Protein AF-A0A949GL01-F1 (afdb_monomer_lite)

Radius of gyration: 12.79 Å; chains: 1; bounding box: 28×23×31 Å

Sequence (59 aa):
MVTFFTAWGYDVTYLEFAAALTSAIGVWYGTTTKRVTWPWWIISSSLYGIFFWKVDLIA

Secondary structure (DSSP, 8-state):
--EEEEETTEEEEHHHHHHHHHHHHHHHHHHTT-TTHHHHHHHHHHHHHHHHHHTT---

Structure (mmCIF, N/CA/C/O backbone):
data_AF-A0A949GL01-F1
#
_entry.id   AF-A0A949GL01-F1
#
loop_
_atom_site.group_PDB
_atom_site.id
_atom_site.type_symbol
_atom_site.label_atom_id
_atom_site.label_alt_id
_atom_site.label_comp_id
_atom_site.label_asym_id
_atom_site.label_entity_id
_atom_site.label_seq_id
_atom_site.pdbx_PDB_ins_code
_atom_site.Cartn_x
_atom_site.Cartn_y
_atom_site.Cartn_z
_atom_site.occupancy
_atom_site.B_iso_or_equiv
_atom_site.auth_seq_id
_atom_site.auth_comp_id
_atom_site.auth_asym_id
_atom_site.auth_atom_id
_atom_site.pdbx_PDB_model_num
ATOM 1 N N . MET A 1 1 ? -8.243 -5.091 14.249 1.00 71.56 1 MET A N 1
ATOM 2 C CA . MET A 1 1 ? -7.250 -4.318 13.467 1.00 71.56 1 MET A CA 1
ATOM 3 C C . MET A 1 1 ? -6.713 -3.217 14.366 1.00 71.56 1 MET A C 1
ATOM 5 O O . MET A 1 1 ? -7.481 -2.736 15.184 1.00 71.56 1 MET A O 1
ATOM 9 N N . VAL A 1 2 ? -5.426 -2.870 14.276 1.00 85.88 2 VAL 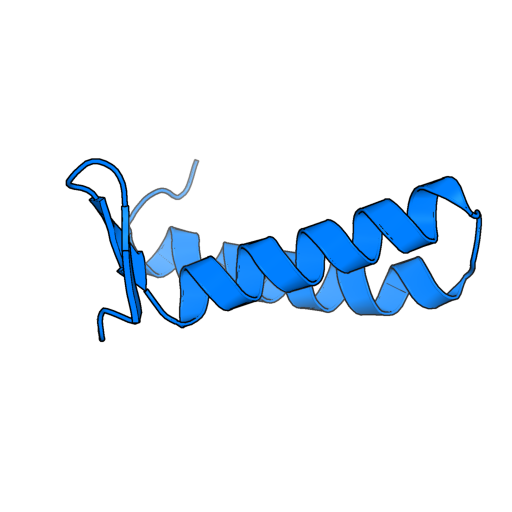A N 1
ATOM 10 C CA . VAL A 1 2 ? -4.867 -1.741 15.040 1.00 85.88 2 VAL A CA 1
ATOM 11 C C . VAL A 1 2 ? -4.866 -0.513 14.135 1.00 85.88 2 VAL A C 1
ATOM 13 O O . VAL A 1 2 ? -4.286 -0.556 13.044 1.00 85.88 2 VAL A O 1
ATOM 16 N N . THR A 1 3 ? -5.543 0.543 14.578 1.00 91.31 3 THR A N 1
ATOM 17 C CA . THR A 1 3 ? -5.594 1.839 13.895 1.00 91.31 3 THR A CA 1
ATOM 18 C C . THR A 1 3 ? -4.227 2.515 13.967 1.00 91.31 3 THR A C 1
ATOM 20 O O . THR A 1 3 ? -3.608 2.548 15.029 1.00 91.31 3 THR A O 1
ATOM 23 N N . PHE A 1 4 ? -3.748 3.024 12.831 1.00 94.75 4 PHE A N 1
ATOM 24 C CA . PHE A 1 4 ? -2.509 3.796 12.736 1.00 94.75 4 PHE A CA 1
ATOM 25 C C . PHE A 1 4 ? -2.794 5.299 12.835 1.00 94.75 4 PHE A C 1
ATOM 27 O O . PHE A 1 4 ? -2.175 5.984 13.645 1.00 94.75 4 PHE A O 1
ATOM 34 N N . PHE A 1 5 ? -3.753 5.804 12.052 1.00 95.75 5 PHE A N 1
ATOM 35 C CA . PHE A 1 5 ? -4.256 7.176 12.153 1.00 95.75 5 PHE A CA 1
ATOM 36 C C . PHE A 1 5 ? -5.689 7.271 11.636 1.00 95.75 5 PHE A C 1
ATOM 38 O O . PHE A 1 5 ? -6.135 6.431 10.859 1.00 95.75 5 PHE A O 1
ATOM 45 N N . THR A 1 6 ? -6.382 8.333 12.030 1.00 95.88 6 THR A N 1
ATOM 46 C CA . THR A 1 6 ? -7.704 8.670 11.505 1.00 95.88 6 THR A CA 1
ATOM 47 C C . THR A 1 6 ? -7.564 9.823 10.519 1.00 95.88 6 THR A C 1
ATOM 49 O O . THR A 1 6 ? -6.931 10.837 10.823 1.00 95.88 6 THR A O 1
ATOM 52 N N . ALA A 1 7 ? -8.168 9.693 9.343 1.00 93.69 7 ALA A N 1
ATOM 53 C CA . ALA A 1 7 ? -8.277 10.773 8.371 1.00 93.69 7 ALA A CA 1
ATOM 54 C C . ALA A 1 7 ? -9.708 10.841 7.851 1.00 93.69 7 ALA A C 1
ATOM 56 O O . ALA A 1 7 ? -10.276 9.828 7.465 1.00 93.69 7 ALA A O 1
ATOM 57 N N . TRP A 1 8 ? -10.300 12.039 7.850 1.00 94.62 8 TRP A N 1
ATOM 58 C CA . TRP A 1 8 ? -11.667 12.258 7.353 1.00 94.62 8 TRP A CA 1
ATOM 59 C C . TRP A 1 8 ? -12.728 11.368 8.028 1.00 94.62 8 TRP A C 1
ATOM 61 O O . TRP A 1 8 ? -13.700 10.965 7.399 1.00 94.62 8 TRP A O 1
ATOM 71 N N . GLY A 1 9 ? -12.535 11.045 9.313 1.00 92.06 9 GLY A N 1
ATOM 72 C CA . GLY A 1 9 ? -13.422 10.146 10.060 1.00 92.06 9 GLY A CA 1
ATOM 73 C C . GLY A 1 9 ? -13.266 8.659 9.717 1.00 92.06 9 GLY A C 1
ATOM 74 O O . GLY A 1 9 ? -14.046 7.853 10.212 1.00 92.06 9 GLY A O 1
ATOM 75 N N . TYR A 1 10 ? -12.273 8.294 8.900 1.00 92.31 10 TYR A N 1
ATOM 76 C CA . TYR A 1 10 ? -11.926 6.914 8.572 1.00 92.31 10 TYR A CA 1
ATOM 77 C C . TYR A 1 10 ? -10.632 6.494 9.275 1.00 92.31 10 TYR A C 1
ATOM 79 O O . TYR A 1 10 ? -9.609 7.182 9.196 1.00 92.31 10 TYR A O 1
ATOM 87 N N . ASP A 1 11 ? -10.686 5.354 9.957 1.00 94.00 11 ASP A N 1
ATOM 88 C CA . ASP A 1 11 ? -9.557 4.775 10.674 1.00 94.00 11 ASP A CA 1
ATOM 89 C C . ASP A 1 11 ? -8.685 3.950 9.730 1.00 94.00 11 ASP A C 1
ATOM 91 O O . ASP A 1 11 ? -9.004 2.817 9.371 1.00 94.00 11 ASP A O 1
ATOM 95 N N . VAL A 1 12 ? -7.537 4.512 9.367 1.00 94.56 12 VAL A N 1
ATOM 96 C CA . VAL A 1 12 ? -6.550 3.840 8.529 1.00 94.56 12 VAL A CA 1
ATOM 97 C C . VAL A 1 12 ? -5.711 2.914 9.396 1.00 94.56 12 VAL A C 1
ATOM 99 O O . VAL A 1 12 ? -5.095 3.319 10.388 1.00 94.56 12 VAL A O 1
ATOM 102 N N . THR A 1 13 ? -5.646 1.647 9.005 1.00 95.25 13 THR A N 1
ATOM 103 C CA . THR A 1 13 ? -4.852 0.639 9.719 1.00 95.25 13 THR A CA 1
ATOM 104 C C . THR A 1 13 ? -3.400 0.628 9.251 1.00 95.25 13 THR A C 1
ATOM 106 O O . THR A 1 13 ? -3.088 1.043 8.137 1.00 95.25 13 THR A O 1
ATOM 109 N N . TYR A 1 14 ? -2.494 0.076 10.064 1.00 94.56 14 TYR A N 1
ATOM 110 C CA . TYR A 1 14 ? -1.093 -0.113 9.652 1.00 94.56 14 TYR A CA 1
ATOM 111 C C . TYR A 1 14 ? -0.954 -0.904 8.345 1.00 94.56 14 TYR A C 1
ATOM 113 O O . TYR A 1 14 ? -0.082 -0.609 7.531 1.00 94.56 14 TYR A O 1
ATOM 121 N N . LEU A 1 15 ? -1.809 -1.911 8.148 1.00 94.38 15 LEU A N 1
ATOM 122 C CA . LEU A 1 15 ? -1.767 -2.774 6.971 1.00 94.38 15 LEU A CA 1
ATOM 123 C C . LEU A 1 15 ? -2.210 -2.020 5.716 1.00 94.38 15 LEU A C 1
ATOM 125 O O . LEU A 1 15 ? -1.546 -2.105 4.688 1.00 94.38 15 LEU A O 1
ATOM 129 N N . GLU A 1 16 ? -3.293 -1.255 5.822 1.00 94.50 16 GLU A N 1
ATOM 130 C CA . GLU A 1 16 ? -3.790 -0.411 4.738 1.00 94.50 16 GLU A CA 1
ATOM 131 C C . GLU A 1 16 ? -2.787 0.689 4.380 1.00 94.50 16 GLU A C 1
ATOM 133 O O . GLU A 1 16 ? -2.451 0.871 3.211 1.00 94.50 16 GLU A O 1
ATOM 138 N N . PHE A 1 17 ? -2.225 1.362 5.387 1.00 95.31 17 PHE A N 1
ATOM 139 C CA . PHE A 1 17 ? -1.195 2.371 5.172 1.00 95.31 17 PHE A CA 1
ATOM 140 C C . PHE A 1 17 ? 0.047 1.786 4.486 1.00 95.31 17 PHE A C 1
ATOM 142 O O . PHE A 1 17 ? 0.555 2.371 3.531 1.00 95.31 17 PHE A O 1
ATOM 149 N N . ALA A 1 18 ? 0.523 0.615 4.922 1.00 96.06 18 ALA A N 1
ATOM 150 C CA . ALA A 1 18 ? 1.658 -0.058 4.293 1.00 96.06 18 ALA A CA 1
ATOM 151 C C . ALA A 1 18 ? 1.350 -0.492 2.847 1.00 96.06 18 ALA A C 1
ATOM 153 O O . ALA A 1 18 ? 2.196 -0.320 1.963 1.00 96.06 18 ALA A O 1
ATOM 154 N N . ALA A 1 19 ? 0.146 -1.010 2.582 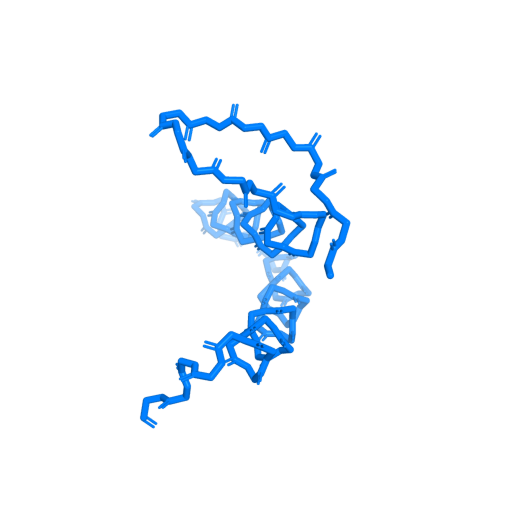1.00 95.62 19 ALA A N 1
ATOM 155 C CA . ALA A 1 19 ? -0.310 -1.359 1.235 1.00 95.62 19 ALA A CA 1
ATOM 156 C C . ALA A 1 19 ? -0.316 -0.128 0.310 1.00 95.62 19 ALA A C 1
ATOM 158 O O . ALA A 1 19 ? 0.255 -0.158 -0.785 1.00 95.62 19 ALA A O 1
ATOM 159 N N . ALA A 1 20 ? -0.879 0.988 0.779 1.00 95.75 20 ALA A N 1
ATOM 160 C CA . ALA A 1 20 ? -0.924 2.242 0.036 1.00 95.75 20 ALA A CA 1
ATOM 161 C C . ALA A 1 20 ? 0.476 2.832 -0.200 1.00 95.75 20 ALA A C 1
ATOM 163 O O . ALA A 1 20 ? 0.806 3.211 -1.326 1.00 95.75 20 ALA A O 1
ATOM 164 N N . LEU A 1 21 ? 1.331 2.858 0.828 1.00 97.00 21 LEU A N 1
ATOM 165 C CA . LEU A 1 21 ? 2.685 3.409 0.745 1.00 97.00 21 LEU A CA 1
ATOM 166 C C . LEU A 1 21 ? 3.569 2.616 -0.226 1.00 97.00 21 LEU A C 1
ATOM 168 O O . LEU A 1 21 ? 4.229 3.200 -1.086 1.00 97.00 21 LEU A O 1
ATOM 172 N N . THR A 1 22 ? 3.569 1.286 -0.122 1.00 96.38 22 THR A N 1
ATOM 173 C CA . THR A 1 22 ? 4.344 0.418 -1.028 1.00 96.38 22 THR A CA 1
ATOM 174 C C . THR A 1 22 ? 3.871 0.549 -2.475 1.00 96.38 22 THR A C 1
ATOM 176 O O . THR A 1 22 ? 4.698 0.596 -3.388 1.00 96.38 22 THR A O 1
ATOM 179 N N . SER A 1 23 ? 2.561 0.707 -2.688 1.00 95.69 23 SER A N 1
ATOM 180 C CA . SER A 1 23 ? 1.995 1.000 -4.005 1.00 95.69 23 SER A CA 1
ATOM 181 C C . SER A 1 23 ? 2.457 2.355 -4.546 1.00 95.69 23 SER A C 1
ATOM 183 O O . SER A 1 23 ? 2.890 2.438 -5.696 1.00 95.69 23 SER A O 1
ATOM 185 N N . ALA A 1 24 ? 2.433 3.411 -3.728 1.00 96.31 24 ALA A N 1
ATOM 186 C CA . ALA A 1 24 ? 2.888 4.743 -4.129 1.00 96.31 24 ALA A CA 1
ATOM 187 C C . ALA A 1 24 ? 4.371 4.745 -4.545 1.00 96.31 24 ALA A C 1
ATOM 189 O O . ALA A 1 24 ? 4.722 5.306 -5.585 1.00 96.31 24 ALA A O 1
ATOM 190 N N . ILE A 1 25 ? 5.232 4.053 -3.788 1.00 95.81 25 ILE A N 1
ATOM 191 C CA . ILE A 1 25 ? 6.652 3.876 -4.132 1.00 95.81 25 ILE A CA 1
ATOM 192 C C . ILE A 1 25 ? 6.800 3.106 -5.453 1.00 95.81 25 ILE A C 1
ATOM 194 O O . ILE A 1 25 ? 7.588 3.502 -6.315 1.00 95.81 25 ILE A O 1
ATOM 198 N N . GLY A 1 26 ? 6.026 2.033 -5.643 1.00 94.62 26 GLY A N 1
ATOM 199 C CA . GLY A 1 26 ? 6.005 1.274 -6.893 1.00 94.62 26 GLY A CA 1
ATOM 200 C C . GLY A 1 26 ? 5.636 2.141 -8.098 1.00 94.62 26 GLY A C 1
ATOM 201 O O . GLY A 1 26 ? 6.345 2.127 -9.104 1.00 94.62 26 GLY A O 1
ATOM 202 N N 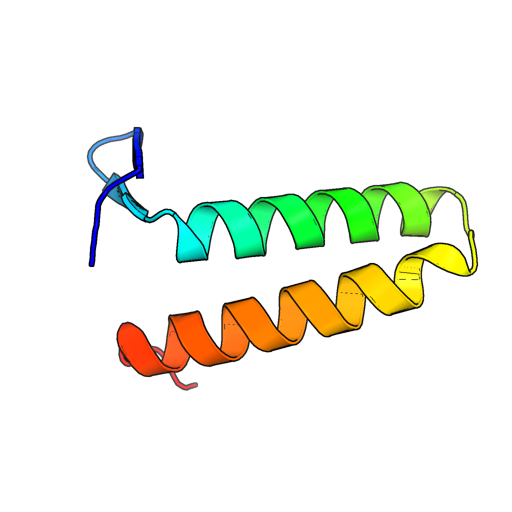. VAL A 1 27 ? 4.584 2.956 -7.990 1.00 95.12 27 VAL A N 1
ATOM 203 C CA . VAL A 1 27 ? 4.175 3.894 -9.051 1.00 95.12 27 VAL A CA 1
ATOM 204 C C . VAL A 1 27 ? 5.266 4.930 -9.322 1.00 95.12 27 VAL A C 1
ATOM 206 O O . VAL A 1 27 ? 5.603 5.155 -10.483 1.00 95.12 27 VAL A O 1
ATOM 209 N N . TRP A 1 28 ? 5.881 5.500 -8.282 1.00 94.31 28 TRP A N 1
ATOM 210 C CA . TRP A 1 28 ? 6.984 6.455 -8.430 1.00 94.31 28 TRP A C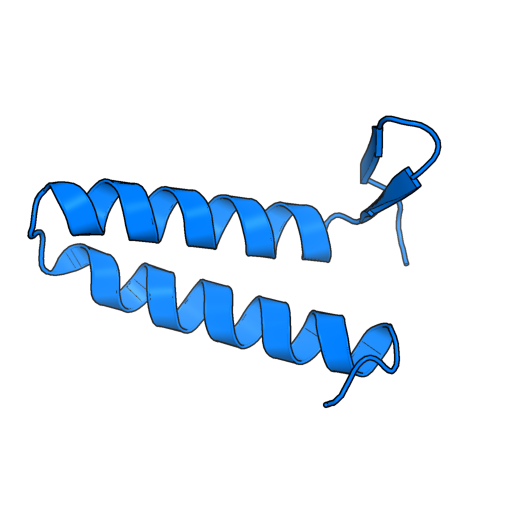A 1
ATOM 211 C C . TRP A 1 28 ? 8.185 5.857 -9.171 1.00 94.31 28 TRP A C 1
ATOM 213 O O . TRP A 1 28 ? 8.752 6.475 -10.071 1.00 94.31 28 TRP A O 1
ATOM 223 N N . TYR A 1 29 ? 8.578 4.623 -8.852 1.00 93.00 29 TYR A N 1
ATOM 224 C CA . TYR A 1 29 ? 9.622 3.954 -9.626 1.00 93.00 29 TYR A CA 1
ATOM 225 C C . TYR A 1 29 ? 9.160 3.614 -11.049 1.00 93.00 29 TYR A C 1
ATOM 227 O O . TYR A 1 29 ? 9.969 3.705 -11.980 1.00 93.00 29 TYR A O 1
ATOM 235 N N . GLY A 1 30 ? 7.873 3.300 -11.227 1.00 91.00 30 GLY A N 1
ATOM 236 C CA . GLY A 1 30 ? 7.227 3.059 -12.516 1.00 91.00 30 GLY A CA 1
ATOM 237 C C . GLY A 1 30 ? 7.323 4.247 -13.470 1.00 91.00 30 GLY A C 1
ATOM 238 O O . GLY A 1 30 ? 7.701 4.049 -14.623 1.00 91.00 30 GLY A O 1
ATOM 239 N N . THR A 1 31 ? 7.109 5.480 -12.994 1.00 93.31 31 THR A N 1
ATOM 240 C CA . THR A 1 31 ? 7.266 6.690 -13.831 1.00 93.31 31 THR A CA 1
ATOM 241 C C . THR A 1 31 ? 8.707 6.887 -14.306 1.00 93.31 31 THR A C 1
ATOM 243 O O . THR A 1 31 ? 8.945 7.432 -15.379 1.00 93.31 31 THR A O 1
ATOM 246 N N . THR A 1 32 ? 9.682 6.382 -13.546 1.00 93.12 32 THR A N 1
ATOM 247 C CA . THR A 1 32 ? 11.108 6.434 -13.904 1.00 93.12 32 THR A CA 1
ATOM 248 C C . THR A 1 32 ? 11.603 5.218 -14.698 1.00 93.12 32 THR A C 1
ATOM 250 O O . THR A 1 32 ? 12.804 5.106 -14.936 1.00 93.12 32 THR A O 1
ATOM 253 N N . THR A 1 33 ? 10.713 4.298 -15.097 1.00 87.56 33 THR A N 1
ATOM 254 C CA . THR A 1 33 ? 11.029 3.067 -15.859 1.00 87.56 33 THR A CA 1
ATOM 255 C C . THR A 1 33 ? 12.113 2.191 -15.199 1.00 87.56 33 THR A C 1
ATOM 257 O O . THR A 1 33 ? 12.838 1.443 -15.856 1.00 87.56 33 THR A O 1
ATOM 260 N N . LYS A 1 34 ? 12.262 2.260 -13.869 1.00 90.06 34 LYS A N 1
ATOM 261 C CA . LYS A 1 34 ? 13.261 1.451 -13.155 1.00 90.06 34 LYS A CA 1
ATOM 262 C C . LYS A 1 34 ? 12.750 0.027 -12.962 1.00 90.06 34 LYS A C 1
ATOM 264 O O . LYS A 1 34 ? 11.631 -0.194 -12.519 1.00 90.06 34 LYS A O 1
ATOM 269 N N . ARG A 1 35 ? 13.619 -0.967 -13.174 1.00 90.19 35 ARG A N 1
ATOM 270 C CA . ARG A 1 35 ? 13.284 -2.387 -12.933 1.00 90.19 35 ARG A CA 1
ATOM 271 C C . ARG A 1 35 ? 12.957 -2.692 -11.465 1.00 90.19 35 ARG A C 1
ATOM 273 O O . ARG A 1 35 ? 12.279 -3.670 -11.176 1.00 90.19 35 ARG A O 1
ATOM 280 N N . VAL A 1 36 ? 13.402 -1.820 -10.558 1.00 92.44 36 VAL A N 1
ATOM 281 C CA . VAL A 1 36 ? 13.135 -1.872 -9.112 1.00 92.44 36 VAL A CA 1
ATOM 282 C C . VAL A 1 36 ? 11.638 -1.731 -8.791 1.00 92.44 36 VAL A C 1
ATOM 284 O O . VAL A 1 36 ? 11.233 -2.090 -7.694 1.00 92.44 36 VAL A O 1
ATOM 287 N N . THR A 1 37 ? 10.788 -1.300 -9.731 1.00 93.19 37 THR A N 1
ATOM 288 C CA . THR A 1 37 ? 9.322 -1.268 -9.561 1.00 93.19 37 THR A CA 1
ATOM 289 C C . THR A 1 37 ? 8.709 -2.640 -9.268 1.00 93.19 37 THR A C 1
ATOM 291 O O . THR A 1 37 ? 7.748 -2.732 -8.509 1.00 93.19 37 THR A O 1
ATOM 294 N N . TRP A 1 38 ? 9.271 -3.712 -9.833 1.00 93.56 38 TRP A N 1
ATOM 295 C CA . TRP A 1 38 ? 8.702 -5.062 -9.741 1.00 93.56 38 TRP A CA 1
ATOM 296 C C . TRP A 1 38 ? 8.560 -5.587 -8.302 1.00 93.56 38 TRP A C 1
ATOM 298 O O . TRP A 1 38 ? 7.457 -5.995 -7.936 1.00 93.56 38 TRP A O 1
ATOM 308 N N . PRO A 1 39 ? 9.609 -5.549 -7.453 1.00 94.75 39 PRO A N 1
ATOM 309 C CA . PRO A 1 39 ? 9.480 -5.899 -6.039 1.00 94.75 39 PRO A CA 1
ATOM 310 C C . PRO A 1 39 ? 8.368 -5.133 -5.310 1.00 94.75 39 PRO A C 1
ATOM 312 O O . PRO A 1 39 ? 7.617 -5.731 -4.542 1.00 94.75 39 PRO A O 1
ATOM 315 N N . TRP A 1 40 ? 8.217 -3.832 -5.583 1.00 95.44 40 TRP A N 1
ATOM 316 C CA . TRP A 1 40 ? 7.183 -3.007 -4.951 1.00 95.44 40 TRP A CA 1
ATOM 317 C C . TRP A 1 40 ? 5.770 -3.430 -5.350 1.00 95.44 40 TRP A C 1
ATOM 319 O O . TRP A 1 40 ? 4.893 -3.464 -4.491 1.00 95.44 40 TRP A O 1
ATOM 329 N N . TRP A 1 41 ? 5.556 -3.809 -6.613 1.00 93.62 41 TRP A N 1
ATOM 330 C CA . TRP A 1 41 ? 4.268 -4.336 -7.076 1.00 93.62 41 TRP A CA 1
ATOM 331 C C . TRP A 1 41 ? 3.893 -5.652 -6.398 1.00 93.62 41 TRP A C 1
ATOM 333 O O . TRP A 1 41 ? 2.741 -5.826 -6.005 1.00 93.62 41 TRP A O 1
ATOM 343 N N . ILE A 1 42 ? 4.848 -6.569 -6.219 1.00 95.88 42 ILE A N 1
ATOM 344 C CA . ILE A 1 42 ? 4.593 -7.853 -5.545 1.00 95.88 42 ILE A CA 1
ATOM 345 C C . ILE A 1 42 ? 4.206 -7.616 -4.081 1.00 95.88 42 ILE A C 1
ATOM 347 O O . ILE A 1 42 ? 3.228 -8.191 -3.594 1.00 95.88 42 ILE A O 1
ATOM 351 N N . ILE A 1 43 ? 4.950 -6.748 -3.390 1.00 96.62 43 ILE A N 1
ATOM 352 C CA . ILE A 1 43 ? 4.693 -6.417 -1.987 1.00 96.62 43 ILE A CA 1
ATOM 353 C C . ILE A 1 43 ? 3.326 -5.745 -1.842 1.00 96.62 43 ILE A C 1
ATOM 355 O O . ILE A 1 43 ? 2.522 -6.201 -1.029 1.00 96.62 43 ILE A O 1
ATOM 359 N N . SER A 1 44 ? 3.028 -4.713 -2.641 1.00 96.19 44 SER A N 1
ATOM 360 C CA . SER A 1 44 ? 1.749 -4.004 -2.524 1.00 96.19 44 SER A CA 1
ATOM 361 C C . SER A 1 44 ? 0.566 -4.915 -2.853 1.00 96.19 44 SER A C 1
ATOM 363 O O . SER A 1 44 ? -0.406 -4.930 -2.103 1.00 96.19 44 SER A O 1
ATOM 365 N N . SER A 1 45 ? 0.672 -5.743 -3.899 1.00 95.19 45 SER A N 1
ATOM 366 C CA . SER A 1 45 ? -0.389 -6.682 -4.292 1.00 95.19 45 SER A CA 1
ATOM 367 C C . SER A 1 45 ? -0.667 -7.706 -3.192 1.00 95.19 45 SER A C 1
ATOM 369 O O . SER A 1 45 ? -1.822 -7.983 -2.881 1.00 95.19 45 SER A O 1
ATOM 371 N N . SER A 1 46 ? 0.385 -8.225 -2.551 1.00 96.38 46 SER A N 1
ATOM 372 C CA . SER A 1 46 ? 0.248 -9.165 -1.432 1.00 96.38 46 SER A CA 1
ATOM 373 C C . SER A 1 46 ? -0.420 -8.509 -0.220 1.00 96.38 46 SER A C 1
ATOM 375 O O . SER A 1 46 ? -1.318 -9.092 0.387 1.00 96.38 46 SER A O 1
ATOM 377 N N . LEU A 1 47 ? -0.019 -7.278 0.120 1.00 95.88 47 LEU A N 1
ATOM 378 C CA . LEU A 1 47 ? -0.606 -6.527 1.233 1.00 95.88 47 LEU A CA 1
ATOM 379 C C . LEU A 1 47 ? -2.079 -6.191 0.979 1.00 95.88 47 LEU A C 1
ATOM 381 O O . LEU A 1 47 ? -2.897 -6.389 1.877 1.00 95.88 47 LEU A O 1
ATOM 385 N N . TYR A 1 48 ? -2.432 -5.751 -0.233 1.00 95.25 48 TYR A N 1
ATOM 386 C CA . TYR A 1 48 ? -3.827 -5.515 -0.616 1.00 95.25 48 TYR A CA 1
ATOM 387 C C . TYR A 1 48 ? -4.654 -6.801 -0.628 1.00 95.25 48 TYR A C 1
ATOM 389 O O . TYR A 1 48 ? -5.787 -6.785 -0.159 1.00 95.25 48 TYR A O 1
ATOM 397 N N . GLY 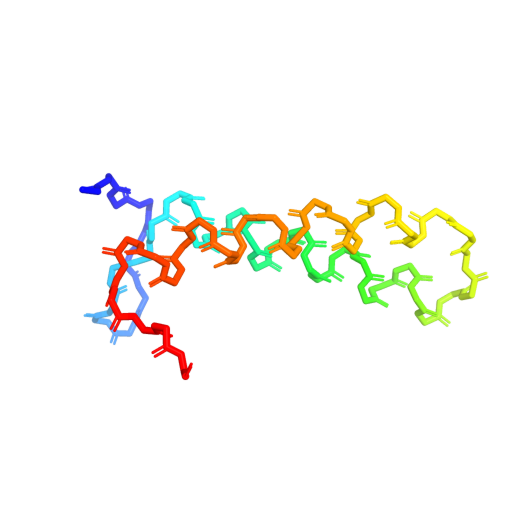A 1 49 ? -4.092 -7.928 -1.074 1.00 93.75 49 GLY A N 1
ATOM 398 C CA . GLY A 1 49 ? -4.773 -9.224 -0.998 1.00 93.75 49 GLY A CA 1
ATOM 399 C C . GLY A 1 49 ? -5.141 -9.603 0.441 1.00 93.75 49 GLY A C 1
ATOM 400 O O . GLY A 1 49 ? -6.281 -9.971 0.719 1.00 93.75 49 GLY A O 1
ATOM 401 N N . ILE A 1 50 ? -4.205 -9.432 1.383 1.00 93.75 50 ILE A N 1
ATOM 402 C CA . ILE A 1 50 ? -4.471 -9.661 2.813 1.00 93.75 50 ILE A CA 1
ATOM 403 C C . ILE A 1 50 ? -5.472 -8.634 3.358 1.00 93.75 50 ILE A C 1
ATOM 405 O O . ILE A 1 50 ? -6.316 -8.989 4.181 1.00 93.75 50 ILE A O 1
ATOM 409 N N . PHE A 1 51 ? -5.375 -7.370 2.936 1.00 92.81 51 PHE A N 1
ATOM 410 C CA . PHE A 1 51 ? -6.305 -6.319 3.346 1.00 92.81 51 PHE A CA 1
ATOM 411 C C . PHE A 1 51 ? -7.735 -6.682 2.961 1.00 92.81 51 PHE A C 1
ATOM 413 O O . PHE A 1 51 ? -8.571 -6.807 3.850 1.00 92.81 51 PHE A O 1
ATOM 420 N N . PHE A 1 52 ? -7.993 -6.917 1.672 1.00 92.75 52 PHE A N 1
ATOM 421 C CA . PHE A 1 52 ? -9.333 -7.188 1.152 1.00 92.75 52 PHE A CA 1
ATOM 422 C C . PHE A 1 52 ? -9.950 -8.448 1.738 1.00 92.75 52 PHE A C 1
ATOM 424 O O . PHE A 1 52 ? -11.140 -8.445 2.036 1.00 92.75 52 PHE A O 1
ATOM 431 N N . TRP A 1 53 ? -9.145 -9.477 2.007 1.00 91.44 53 TRP A N 1
ATOM 432 C CA . TRP A 1 53 ? -9.622 -10.650 2.734 1.00 91.44 53 TRP A CA 1
ATOM 433 C C . TRP A 1 53 ? -10.070 -10.322 4.168 1.00 91.44 53 TRP A C 1
A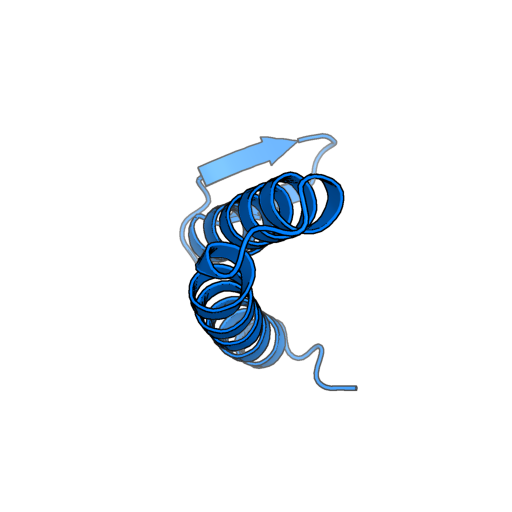TOM 435 O O . TRP A 1 53 ? -11.049 -10.878 4.651 1.00 91.44 53 TRP A O 1
ATOM 445 N N . LYS A 1 54 ? -9.390 -9.397 4.861 1.00 88.38 54 LYS A N 1
ATOM 446 C CA . LYS A 1 54 ? -9.748 -8.995 6.234 1.00 88.38 54 LYS A CA 1
ATOM 447 C C . LYS A 1 54 ? -10.970 -8.090 6.319 1.00 88.38 54 LYS A C 1
ATOM 449 O O . LYS A 1 54 ? -11.634 -8.100 7.352 1.00 88.38 54 LYS A O 1
ATOM 454 N N . VAL A 1 55 ? -11.213 -7.279 5.294 1.00 88.50 55 VAL A N 1
ATOM 455 C CA . VAL A 1 55 ? -12.356 -6.354 5.249 1.00 88.50 55 VAL A CA 1
ATOM 456 C C . VAL A 1 55 ? -13.539 -6.908 4.448 1.00 88.50 55 VAL A C 1
ATOM 458 O O . VAL A 1 55 ? -14.500 -6.184 4.229 1.00 88.50 55 VAL A O 1
ATOM 461 N N . ASP A 1 56 ? -13.467 -8.179 4.037 1.00 83.19 56 ASP A N 1
ATOM 462 C CA . ASP A 1 56 ? -14.484 -8.888 3.245 1.00 83.19 56 ASP A CA 1
ATOM 463 C C . ASP A 1 56 ? -14.881 -8.139 1.955 1.00 83.19 56 ASP A C 1
ATOM 465 O O . ASP A 1 56 ? -16.031 -8.118 1.527 1.00 83.19 56 ASP A O 1
ATOM 469 N N . LEU A 1 57 ? -13.890 -7.488 1.333 1.00 81.06 57 LEU A N 1
ATOM 470 C CA . LEU A 1 57 ? -14.014 -6.760 0.063 1.00 81.06 57 LEU A CA 1
ATOM 471 C C . LEU A 1 57 ? -13.457 -7.581 -1.107 1.00 81.06 57 LEU A C 1
ATOM 473 O O . LEU A 1 57 ? -12.875 -7.030 -2.042 1.00 81.06 57 LEU A O 1
ATOM 477 N N . ILE A 1 58 ? -13.569 -8.908 -1.040 1.00 77.25 58 ILE A N 1
ATOM 478 C CA . ILE A 1 58 ? -13.224 -9.756 -2.183 1.00 77.25 58 ILE A CA 1
ATOM 479 C C . ILE A 1 58 ? -14.270 -9.499 -3.274 1.00 77.25 58 ILE A C 1
ATOM 481 O O . ILE A 1 58 ? -15.462 -9.687 -3.047 1.00 77.25 58 ILE A O 1
ATOM 485 N N . ALA A 1 59 ? -13.797 -9.008 -4.421 1.00 64.50 59 ALA A N 1
ATOM 486 C CA . ALA A 1 59 ? -14.608 -8.726 -5.602 1.00 64.50 59 ALA A CA 1
ATOM 487 C C . ALA A 1 59 ? -15.053 -10.002 -6.328 1.00 64.50 59 ALA A C 1
ATOM 489 O O . ALA A 1 59 ? -14.293 -10.999 -6.294 1.00 64.50 59 ALA A O 1
#

Foldseek 3Di:
DDFPDDDPNDGQRPLNVLLVVLVVVLVVVVVVVDPVSVVSVVVSVVSVVVVCVVVVVDD

pLDDT: mean 92.26, std 5.93, range [64.5, 97.0]